Protein AF-A0A9E1INY2-F1 (afdb_monomer_lite)

Sequence (99 aa):
ITLGTPHNGTYTTNWMPTSLSQQMAPDSPLIRQLNRQQPEGVRCATMSAGADLLVLPPTSAQTQFGQNYHFEDLGHTEMLLSLRVMRAVHQFLQDSEVH

Structure (mmCIF, N/CA/C/O backb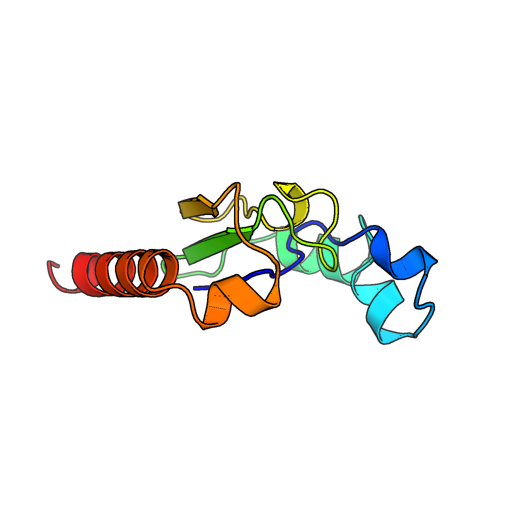one):
data_AF-A0A9E1INY2-F1
#
_entry.id   AF-A0A9E1INY2-F1
#
loop_
_atom_site.group_PDB
_atom_site.id
_atom_site.type_symbol
_atom_site.label_atom_id
_atom_site.label_alt_id
_atom_site.label_comp_id
_atom_site.label_asym_id
_atom_site.label_entity_id
_atom_site.label_seq_id
_atom_site.pdbx_PDB_ins_code
_atom_site.Cartn_x
_atom_site.Cartn_y
_atom_site.Cartn_z
_atom_site.occupancy
_atom_site.B_iso_or_equiv
_atom_site.auth_seq_id
_atom_site.auth_comp_id
_atom_site.auth_asym_id
_atom_site.auth_atom_id
_atom_site.pdbx_PDB_model_num
ATOM 1 N N . ILE A 1 1 ? -4.717 1.321 9.304 1.00 95.44 1 ILE A N 1
ATOM 2 C CA . ILE A 1 1 ? -5.127 0.573 8.089 1.00 95.44 1 ILE A CA 1
ATOM 3 C C . ILE A 1 1 ? -4.378 1.162 6.903 1.00 95.44 1 ILE A C 1
ATOM 5 O O . ILE A 1 1 ? -4.278 2.379 6.835 1.00 95.44 1 ILE A O 1
ATOM 9 N N . THR A 1 2 ? -3.84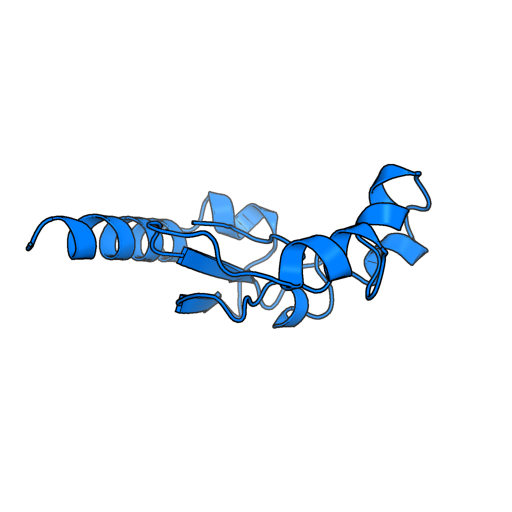3 0.335 6.008 1.00 96.50 2 THR A N 1
ATOM 10 C CA . THR A 1 2 ? -3.161 0.770 4.775 1.00 96.50 2 THR A CA 1
ATOM 11 C C . THR A 1 2 ? -3.735 0.041 3.562 1.00 96.50 2 THR A C 1
ATOM 13 O O . THR A 1 2 ? -4.165 -1.102 3.694 1.00 96.50 2 THR A O 1
ATOM 16 N N . LEU A 1 3 ? -3.772 0.696 2.400 1.00 96.94 3 LEU A N 1
ATOM 17 C CA . LEU A 1 3 ? -4.223 0.120 1.128 1.00 96.94 3 LEU A CA 1
ATOM 18 C C . LEU A 1 3 ? -3.092 0.303 0.112 1.00 96.94 3 LEU A C 1
ATOM 20 O O . LEU A 1 3 ? -2.611 1.424 -0.042 1.00 96.94 3 LEU A O 1
ATOM 24 N N . GLY A 1 4 ? -2.634 -0.778 -0.527 1.00 96.38 4 GLY A N 1
ATOM 25 C CA . GLY A 1 4 ? -1.594 -0.713 -1.564 1.00 96.38 4 GLY A CA 1
ATOM 26 C C . GLY A 1 4 ? -0.290 -0.047 -1.115 1.00 96.38 4 GLY A C 1
ATOM 27 O O . GLY A 1 4 ? 0.399 0.571 -1.916 1.00 96.38 4 GLY A O 1
ATOM 28 N N . THR A 1 5 ? 0.039 -0.089 0.178 1.00 96.31 5 THR A N 1
ATOM 29 C CA . THR A 1 5 ? 1.273 0.520 0.694 1.00 96.31 5 THR A CA 1
ATOM 30 C C . THR A 1 5 ? 2.446 -0.428 0.464 1.00 96.31 5 THR A C 1
ATOM 32 O O . THR A 1 5 ? 2.349 -1.569 0.903 1.00 96.31 5 THR A O 1
ATOM 35 N N . PRO A 1 6 ? 3.557 0.002 -0.161 1.00 96.69 6 PRO A N 1
ATOM 36 C CA . PRO A 1 6 ? 4.716 -0.850 -0.423 1.00 96.69 6 PRO A CA 1
ATOM 37 C C . PRO A 1 6 ? 5.548 -1.067 0.853 1.00 96.69 6 PRO A C 1
ATOM 39 O O . PRO A 1 6 ? 6.656 -0.551 0.978 1.00 96.69 6 PRO A O 1
ATOM 42 N 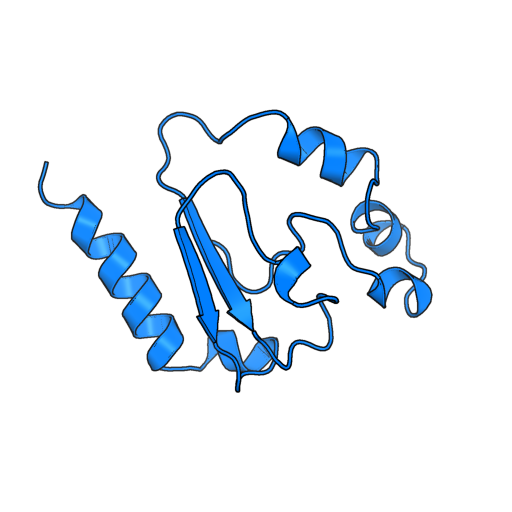N . HIS A 1 7 ? 5.014 -1.821 1.818 1.00 96.81 7 HIS A N 1
ATOM 43 C CA . HIS A 1 7 ? 5.660 -2.113 3.108 1.00 96.81 7 HIS A CA 1
ATOM 44 C C . HIS A 1 7 ? 7.049 -2.739 2.951 1.00 96.81 7 HIS A C 1
ATOM 46 O O . HIS A 1 7 ? 7.935 -2.453 3.748 1.00 96.81 7 HIS A O 1
ATOM 52 N N . ASN A 1 8 ? 7.273 -3.534 1.902 1.00 96.88 8 ASN A N 1
ATOM 53 C CA . ASN A 1 8 ? 8.584 -4.117 1.580 1.00 96.88 8 ASN A CA 1
ATOM 54 C C . ASN A 1 8 ? 9.254 -3.452 0.363 1.00 96.88 8 ASN A C 1
ATOM 56 O O . ASN A 1 8 ? 10.149 -4.022 -0.258 1.00 96.88 8 ASN A O 1
ATOM 60 N N . GLY A 1 9 ? 8.824 -2.236 0.020 1.00 97.00 9 GLY A N 1
ATOM 61 C CA . GLY A 1 9 ? 9.224 -1.537 -1.197 1.00 97.00 9 GLY A CA 1
ATOM 62 C C . GLY A 1 9 ? 8.561 -2.101 -2.457 1.00 97.00 9 GLY A C 1
ATOM 63 O O . GLY A 1 9 ? 7.762 -3.027 -2.397 1.00 97.00 9 GLY A O 1
ATOM 64 N N . THR A 1 10 ? 8.853 -1.531 -3.621 1.00 96.94 10 THR A N 1
ATOM 65 C CA . THR A 1 10 ? 8.268 -1.963 -4.900 1.00 96.94 10 THR A CA 1
ATOM 66 C C . THR A 1 10 ? 9.290 -1.898 -6.024 1.00 96.94 10 THR A C 1
ATOM 68 O O . THR A 1 10 ? 10.060 -0.948 -6.112 1.00 96.94 10 THR A O 1
ATOM 71 N N . TYR A 1 11 ? 9.297 -2.885 -6.918 1.00 95.56 11 TYR A N 1
ATOM 72 C CA . TYR A 1 11 ? 10.210 -2.890 -8.069 1.00 95.56 11 TYR A CA 1
ATOM 73 C C . TYR A 1 11 ? 9.786 -1.942 -9.198 1.00 95.56 11 TYR A C 1
ATOM 75 O O . TYR A 1 11 ? 10.557 -1.714 -10.134 1.00 95.56 11 TYR A O 1
ATOM 83 N N . THR A 1 12 ? 8.598 -1.336 -9.112 1.00 93.12 12 THR A N 1
ATOM 84 C CA . THR A 1 12 ? 8.125 -0.346 -10.097 1.00 93.12 12 THR A CA 1
ATOM 85 C C . THR A 1 12 ? 8.980 0.922 -10.125 1.00 93.12 12 THR A C 1
ATOM 87 O O . THR A 1 12 ? 8.953 1.670 -11.103 1.00 93.12 12 THR A O 1
ATOM 90 N N . THR A 1 13 ? 9.821 1.130 -9.108 1.00 92.25 13 THR A N 1
ATOM 91 C CA . THR A 1 13 ? 10.805 2.218 -9.034 1.00 92.25 13 THR A CA 1
ATOM 92 C C . THR A 1 13 ? 11.776 2.219 -10.211 1.00 92.25 13 THR A C 1
ATOM 94 O O . THR A 1 13 ? 12.249 3.279 -10.611 1.00 92.25 13 THR A O 1
ATOM 97 N N . ASN A 1 14 ? 12.033 1.053 -10.814 1.00 88.50 14 ASN A N 1
ATOM 98 C CA . ASN A 1 14 ? 12.885 0.921 -11.997 1.00 88.50 14 ASN A CA 1
ATOM 99 C C . ASN A 1 14 ? 12.314 1.646 -13.228 1.00 88.50 14 ASN A C 1
ATOM 101 O O . ASN A 1 14 ? 13.072 2.038 -14.112 1.00 88.50 14 ASN A O 1
ATOM 105 N N . TRP A 1 15 ? 10.994 1.843 -13.285 1.00 89.44 15 TRP A N 1
ATOM 106 C CA . TRP A 1 15 ? 10.312 2.526 -14.389 1.00 89.44 15 TRP A CA 1
ATOM 107 C C . TRP A 1 15 ? 10.011 3.998 -14.102 1.00 89.44 15 TRP A C 1
ATOM 109 O O . TRP A 1 15 ? 9.631 4.733 -15.010 1.00 89.44 15 TRP A O 1
ATOM 119 N N . MET A 1 16 ? 10.194 4.451 -12.859 1.00 86.19 16 MET A N 1
ATOM 120 C CA . MET A 1 16 ? 9.895 5.823 -12.450 1.00 86.19 16 MET A CA 1
ATOM 121 C C . MET A 1 16 ? 10.983 6.367 -11.518 1.00 86.19 16 MET A C 1
ATOM 123 O O . MET A 1 16 ? 10.710 6.536 -10.336 1.00 86.19 16 MET A O 1
ATOM 127 N N . PRO A 1 17 ? 12.199 6.672 -12.013 1.00 85.75 17 PRO A N 1
ATOM 128 C CA . PRO A 1 17 ? 13.385 6.936 -11.192 1.00 85.75 17 PRO A CA 1
ATOM 129 C C . PRO A 1 17 ? 13.399 8.350 -10.582 1.00 85.75 17 PRO A C 1
ATOM 131 O O . PRO A 1 17 ? 14.264 9.176 -10.866 1.00 85.75 17 PRO A O 1
ATOM 134 N N . THR A 1 18 ? 12.426 8.647 -9.727 1.00 92.62 18 THR A N 1
ATOM 135 C CA . THR A 1 18 ? 12.377 9.872 -8.917 1.00 92.62 18 THR A CA 1
ATOM 136 C C . THR A 1 18 ? 13.037 9.648 -7.556 1.00 92.62 18 THR A C 1
ATOM 138 O O . THR A 1 18 ? 13.126 8.512 -7.084 1.00 92.62 18 THR A O 1
ATOM 141 N N . SER A 1 19 ? 13.452 10.716 -6.869 1.00 91.31 19 SER A N 1
ATOM 142 C CA . SER A 1 19 ? 13.983 10.615 -5.497 1.00 91.31 19 SER A CA 1
ATOM 143 C C . SER A 1 19 ? 12.997 9.942 -4.535 1.00 91.31 19 SER A C 1
ATOM 145 O O . SER A 1 19 ? 13.405 9.160 -3.680 1.00 91.31 19 SER A O 1
ATOM 147 N N . LEU A 1 20 ? 11.696 10.189 -4.714 1.00 91.19 20 LEU A N 1
ATOM 148 C CA . 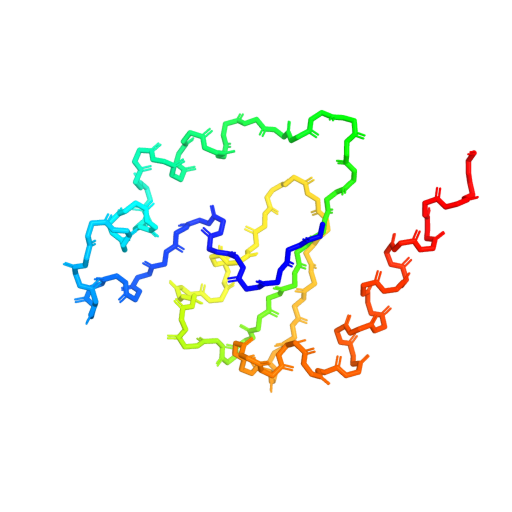LEU A 1 20 ? 10.633 9.533 -3.957 1.00 91.19 20 LEU A CA 1
ATOM 149 C C . LEU A 1 20 ? 10.573 8.030 -4.251 1.00 91.19 20 LEU A C 1
ATOM 151 O O . LEU A 1 20 ? 10.538 7.226 -3.325 1.00 91.19 20 LEU A O 1
ATOM 155 N N . SER A 1 21 ? 10.610 7.635 -5.526 1.00 92.44 21 SER A N 1
ATOM 156 C CA . SER A 1 21 ? 10.607 6.216 -5.902 1.00 92.44 21 SER A CA 1
ATOM 157 C C . SER A 1 21 ? 11.787 5.458 -5.289 1.00 92.44 21 SER A C 1
ATOM 159 O O . SER A 1 21 ? 11.607 4.365 -4.775 1.00 92.44 21 SER A O 1
ATOM 161 N N . GLN A 1 22 ? 12.978 6.060 -5.234 1.00 94.06 22 GLN A N 1
ATOM 162 C CA . GLN A 1 22 ? 14.163 5.412 -4.673 1.00 94.06 22 GLN A CA 1
ATOM 163 C C . GLN A 1 22 ? 14.012 5.134 -3.174 1.00 94.06 22 GLN A C 1
ATOM 165 O O . GLN A 1 22 ? 14.518 4.130 -2.676 1.00 94.06 22 GLN A O 1
ATOM 170 N N . GLN A 1 23 ? 13.271 5.978 -2.449 1.00 96.06 23 GLN A N 1
ATOM 171 C CA . GLN A 1 23 ? 12.928 5.709 -1.052 1.00 96.06 23 GLN A CA 1
ATOM 172 C C . GLN A 1 23 ? 11.953 4.535 -0.909 1.00 96.06 23 GLN A C 1
ATOM 174 O O . GLN A 1 23 ? 11.970 3.859 0.115 1.00 96.06 23 GLN A O 1
ATOM 179 N N . MET A 1 24 ? 11.144 4.258 -1.931 1.00 96.19 24 MET A N 1
ATOM 180 C CA . MET A 1 24 ? 10.225 3.118 -1.983 1.00 96.19 24 MET A CA 1
ATOM 181 C C . MET A 1 24 ? 10.847 1.867 -2.621 1.00 96.19 24 MET A C 1
ATOM 183 O O . MET A 1 24 ? 10.157 0.860 -2.759 1.00 96.19 24 MET A O 1
ATOM 187 N N . ALA A 1 25 ? 12.121 1.900 -3.022 1.00 96.56 25 ALA A N 1
ATOM 188 C CA . ALA A 1 25 ? 12.789 0.721 -3.561 1.00 96.56 25 ALA A CA 1
ATOM 189 C C . ALA A 1 25 ? 12.894 -0.382 -2.488 1.00 96.56 25 ALA A C 1
ATOM 191 O O . ALA A 1 25 ? 13.024 -0.066 -1.298 1.00 96.56 25 ALA A O 1
ATOM 192 N N . PRO A 1 26 ? 12.871 -1.670 -2.877 1.00 96.62 26 PRO A N 1
ATOM 193 C CA . PRO A 1 26 ? 13.135 -2.765 -1.953 1.00 96.62 26 PRO A CA 1
ATOM 194 C C . PRO A 1 26 ? 14.472 -2.554 -1.236 1.00 96.62 26 PRO A C 1
ATOM 196 O O . PRO A 1 26 ? 15.438 -2.072 -1.830 1.00 96.62 26 PRO A O 1
ATOM 199 N N . ASP A 1 27 ? 14.505 -2.857 0.062 1.00 95.38 27 ASP A N 1
ATOM 200 C CA . ASP A 1 27 ? 15.672 -2.683 0.938 1.00 95.38 27 ASP A CA 1
ATOM 201 C C . ASP A 1 27 ? 16.254 -1.258 1.024 1.00 95.38 27 ASP A C 1
ATOM 203 O O . ASP A 1 27 ? 17.371 -1.067 1.530 1.00 95.38 27 ASP A O 1
ATOM 207 N N . SER A 1 28 ? 15.509 -0.228 0.602 1.00 96.62 28 SER A N 1
ATOM 208 C CA . SER A 1 28 ? 15.937 1.160 0.789 1.00 96.62 28 SER A CA 1
ATOM 209 C C . SER A 1 28 ? 16.184 1.466 2.281 1.00 96.62 28 SER A C 1
ATOM 211 O O . SER A 1 28 ? 15.614 0.817 3.170 1.00 96.62 28 SER A O 1
ATOM 213 N N . PRO A 1 29 ? 17.022 2.470 2.615 1.00 97.19 29 PRO A N 1
ATOM 214 C CA . PRO A 1 29 ? 17.212 2.890 4.003 1.00 97.19 29 PRO A CA 1
ATOM 215 C C . PRO A 1 29 ? 15.894 3.204 4.724 1.00 97.19 29 PRO A C 1
ATOM 217 O O . PRO A 1 29 ? 15.743 2.823 5.883 1.00 97.19 29 PRO A O 1
ATOM 220 N N . LEU A 1 30 ? 14.935 3.825 4.024 1.00 95.94 30 LEU A N 1
ATOM 221 C CA . LEU A 1 30 ? 13.626 4.166 4.576 1.00 95.94 30 LEU A CA 1
ATOM 222 C C . LEU A 1 30 ? 12.787 2.914 4.864 1.00 95.94 30 LEU A C 1
ATOM 224 O O . LEU A 1 30 ? 12.303 2.764 5.982 1.00 95.94 30 LEU A O 1
ATOM 228 N N . ILE A 1 31 ? 12.655 1.995 3.900 1.00 96.56 31 ILE A N 1
ATOM 229 C CA . ILE A 1 31 ? 11.878 0.756 4.077 1.00 96.56 31 ILE A CA 1
ATOM 230 C C . ILE A 1 31 ? 12.448 -0.078 5.227 1.00 96.56 31 ILE A C 1
ATOM 232 O O . ILE A 1 31 ? 11.716 -0.495 6.124 1.00 96.56 31 ILE A O 1
ATOM 236 N N . ARG A 1 32 ? 13.777 -0.247 5.275 1.00 95.88 32 ARG A N 1
ATOM 237 C CA . ARG A 1 32 ? 14.432 -0.958 6.383 1.00 95.88 32 ARG A CA 1
ATOM 238 C C . ARG A 1 32 ? 14.218 -0.271 7.723 1.00 95.88 32 ARG A C 1
ATOM 240 O O . ARG A 1 32 ? 14.102 -0.964 8.723 1.00 95.88 32 ARG A O 1
ATOM 247 N N . GLN A 1 33 ? 14.198 1.060 7.770 1.00 95.62 33 GLN A N 1
ATOM 248 C CA . GLN A 1 33 ? 13.932 1.793 9.004 1.00 95.62 33 GLN A CA 1
ATOM 249 C C . GLN A 1 33 ? 12.491 1.583 9.482 1.00 95.62 33 GLN A C 1
ATOM 251 O O . GLN A 1 33 ? 12.296 1.278 10.655 1.00 95.62 33 GLN A O 1
ATOM 256 N N . LEU A 1 34 ? 11.508 1.712 8.587 1.00 93.19 34 LEU A N 1
ATOM 257 C CA . LEU A 1 34 ? 10.087 1.545 8.909 1.00 93.19 34 LEU A CA 1
ATOM 258 C C . LEU A 1 34 ? 9.762 0.120 9.381 1.00 93.19 34 LEU A C 1
ATOM 260 O O . LEU A 1 34 ? 8.963 -0.056 10.293 1.00 93.19 34 LEU A O 1
ATOM 264 N N . ASN A 1 35 ? 10.441 -0.892 8.835 1.00 93.62 35 ASN A N 1
ATOM 265 C CA . ASN A 1 35 ? 10.231 -2.295 9.200 1.00 93.62 35 ASN A CA 1
ATOM 266 C C . ASN A 1 35 ? 10.983 -2.760 10.458 1.00 93.62 35 ASN A C 1
ATOM 268 O O . ASN A 1 35 ? 10.924 -3.943 10.789 1.00 93.62 35 ASN A O 1
ATOM 272 N N . ARG A 1 36 ? 11.690 -1.879 11.180 1.00 94.00 36 ARG A N 1
ATOM 273 C CA . ARG A 1 36 ? 12.407 -2.272 12.410 1.00 94.00 36 ARG A CA 1
ATOM 274 C C . ARG A 1 36 ? 11.492 -2.502 13.601 1.00 94.00 36 ARG A C 1
ATOM 276 O O . ARG A 1 36 ? 11.841 -3.300 14.465 1.00 94.00 36 ARG A O 1
ATOM 283 N N . GLN A 1 37 ? 10.390 -1.767 13.694 1.00 89.38 37 GLN A N 1
ATOM 284 C CA . GLN A 1 37 ? 9.540 -1.775 14.879 1.00 89.38 37 GLN A CA 1
ATOM 285 C C . GLN A 1 37 ? 8.073 -1.638 14.496 1.00 89.38 37 GLN A C 1
ATOM 287 O O . GLN A 1 37 ? 7.706 -0.836 13.639 1.00 89.38 37 GLN A O 1
ATOM 292 N N . GLN A 1 38 ? 7.245 -2.425 15.175 1.00 87.75 38 GLN A N 1
ATOM 293 C CA . GLN A 1 38 ? 5.800 -2.314 15.097 1.00 87.75 38 GLN A CA 1
ATOM 294 C C . GLN A 1 38 ? 5.341 -0.966 15.675 1.00 87.75 38 GLN A C 1
ATOM 296 O O . GLN A 1 38 ? 5.873 -0.547 16.704 1.00 87.75 38 GLN A O 1
ATOM 301 N N . PRO A 1 39 ? 4.317 -0.317 15.091 1.00 88.00 39 PRO A N 1
ATOM 302 C CA . PRO A 1 39 ? 3.644 0.804 15.739 1.00 88.00 39 PRO A CA 1
ATOM 303 C C . PRO A 1 39 ? 3.079 0.409 17.114 1.00 88.00 39 PRO A C 1
ATOM 305 O O . PRO A 1 39 ? 2.239 -0.487 17.216 1.00 88.00 39 PRO A O 1
ATOM 308 N N . GLU A 1 40 ? 3.527 1.077 18.177 1.00 91.50 40 GLU A N 1
ATOM 309 C CA . GLU A 1 40 ? 3.066 0.812 19.544 1.00 91.50 40 GLU A CA 1
ATOM 310 C C . GLU A 1 40 ? 1.634 1.317 19.765 1.00 91.50 40 GLU A C 1
ATOM 312 O O . GLU A 1 40 ? 1.264 2.402 19.320 1.00 91.50 40 GLU A O 1
ATOM 317 N N . GLY A 1 41 ? 0.813 0.525 20.464 1.00 90.81 41 GLY A N 1
ATOM 318 C CA . GLY A 1 41 ? -0.549 0.915 20.848 1.00 90.81 41 GLY A CA 1
ATOM 319 C C . GLY A 1 41 ? -1.559 1.015 19.698 1.00 90.81 41 GLY A C 1
ATOM 320 O O . GLY A 1 41 ? -2.675 1.479 19.919 1.00 90.81 41 GLY A O 1
ATOM 321 N N . VAL A 1 42 ? -1.209 0.582 18.479 1.00 91.31 42 VAL A N 1
ATOM 322 C CA . VAL A 1 42 ? -2.080 0.695 17.298 1.00 91.31 42 VAL A CA 1
ATOM 323 C C . VAL A 1 42 ? -2.267 -0.660 16.619 1.00 91.31 42 VAL A C 1
ATOM 325 O O . VAL A 1 42 ? -1.310 -1.309 16.194 1.00 91.31 42 VAL A O 1
ATOM 328 N N . ARG A 1 43 ? -3.528 -1.076 16.443 1.00 92.44 43 ARG A N 1
ATOM 329 C CA . ARG A 1 43 ? -3.864 -2.248 15.622 1.00 92.44 43 ARG A CA 1
ATOM 330 C C . ARG A 1 43 ? -3.638 -1.929 14.144 1.00 92.44 43 ARG A C 1
ATOM 332 O O . ARG A 1 43 ? -4.120 -0.919 13.625 1.00 92.44 43 ARG A O 1
ATOM 339 N N . CYS A 1 44 ? -2.949 -2.826 13.449 1.00 94.69 44 CYS A N 1
ATOM 340 C CA . CYS A 1 44 ? -2.574 -2.641 12.053 1.00 94.69 44 CYS A CA 1
ATOM 341 C C . CYS A 1 44 ? -3.288 -3.648 11.141 1.00 94.69 44 CYS A C 1
ATOM 343 O O . CYS A 1 44 ? -3.413 -4.827 11.470 1.00 94.69 44 CYS A O 1
ATOM 345 N N . ALA A 1 45 ? -3.716 -3.170 9.973 1.00 96.25 45 ALA A N 1
ATOM 346 C CA . ALA A 1 45 ? -4.196 -3.995 8.871 1.00 96.25 45 ALA A CA 1
ATOM 347 C C . ALA A 1 45 ? -3.742 -3.413 7.531 1.00 96.25 45 ALA A C 1
ATOM 349 O O . ALA A 1 45 ? -3.643 -2.185 7.382 1.00 96.25 45 ALA A O 1
ATOM 350 N N . THR A 1 46 ? -3.500 -4.290 6.564 1.00 97.25 46 THR A N 1
ATOM 351 C CA . THR A 1 46 ? -3.111 -3.952 5.193 1.00 97.25 46 THR A CA 1
ATOM 352 C C . THR A 1 46 ? -4.084 -4.587 4.211 1.00 97.25 46 THR A C 1
ATOM 354 O O . THR A 1 46 ? -4.590 -5.686 4.437 1.00 97.25 46 THR A O 1
ATOM 357 N N . MET A 1 47 ? -4.350 -3.880 3.122 1.00 97.56 47 MET A N 1
ATOM 358 C CA . MET A 1 47 ? -5.129 -4.368 1.993 1.00 97.56 47 MET A CA 1
ATOM 359 C C . MET A 1 47 ? -4.197 -4.389 0.782 1.00 97.56 47 MET A C 1
ATOM 361 O O . MET A 1 47 ? -3.605 -3.362 0.437 1.00 97.56 47 MET A O 1
ATOM 365 N N . SER A 1 48 ? -4.055 -5.559 0.167 1.00 97.75 48 SER A N 1
ATOM 366 C CA . SER A 1 48 ? -3.207 -5.790 -1.003 1.00 97.75 48 SER A CA 1
ATOM 367 C C . SER A 1 48 ? -4.042 -6.272 -2.187 1.00 97.75 48 SER A C 1
ATOM 369 O O . SER A 1 48 ? -5.001 -7.027 -2.009 1.00 97.75 48 SER A O 1
ATOM 371 N N . ALA A 1 49 ? -3.663 -5.833 -3.383 1.00 97.50 49 ALA A N 1
ATOM 372 C CA . ALA A 1 49 ? -4.308 -6.168 -4.646 1.00 97.50 49 ALA A CA 1
ATOM 373 C C . ALA A 1 49 ? -3.431 -7.158 -5.426 1.00 97.50 49 ALA A C 1
ATOM 375 O O . ALA A 1 49 ? -2.232 -6.926 -5.573 1.00 97.50 49 ALA A O 1
ATOM 376 N N . GLY A 1 50 ? -4.005 -8.257 -5.917 1.00 97.12 50 GLY A N 1
ATOM 377 C CA . GLY A 1 50 ? -3.278 -9.249 -6.718 1.00 97.12 50 GLY A CA 1
ATOM 378 C C . GLY A 1 50 ? -2.911 -8.741 -8.113 1.00 97.12 50 GLY A C 1
ATOM 379 O O . GLY A 1 50 ? -1.827 -9.045 -8.606 1.00 97.12 50 GLY A O 1
ATOM 380 N N . ALA A 1 51 ? -3.743 -7.876 -8.703 1.00 96.81 51 ALA A N 1
ATOM 381 C CA . ALA A 1 51 ? -3.489 -7.218 -9.986 1.00 96.81 51 ALA A CA 1
ATOM 382 C C . ALA A 1 51 ? -2.927 -5.786 -9.829 1.00 96.81 51 ALA A C 1
ATOM 384 O O . ALA A 1 51 ? -3.116 -4.929 -10.696 1.00 96.81 51 ALA A O 1
ATOM 385 N N . ASP A 1 52 ? -2.247 -5.494 -8.714 1.00 96.69 52 ASP A N 1
ATOM 386 C CA . ASP A 1 52 ? -1.578 -4.209 -8.489 1.00 96.69 52 ASP A CA 1
ATOM 387 C C . ASP A 1 52 ? -0.406 -4.020 -9.470 1.00 96.69 52 ASP A C 1
ATOM 389 O O . ASP A 1 52 ? 0.483 -4.861 -9.565 1.00 96.69 52 ASP A O 1
ATOM 393 N N . LEU A 1 53 ? -0.392 -2.901 -10.200 1.00 95.12 53 LEU A N 1
ATOM 394 C CA . LEU A 1 53 ? 0.675 -2.554 -11.149 1.00 95.12 53 LEU A CA 1
ATOM 395 C C . LEU A 1 53 ? 1.654 -1.498 -10.606 1.00 95.12 53 LEU A C 1
ATOM 397 O O . LEU A 1 53 ? 2.611 -1.143 -11.291 1.00 95.12 53 LEU A O 1
ATOM 401 N N . LEU A 1 54 ? 1.421 -0.979 -9.396 1.00 95.44 54 LEU A N 1
ATOM 402 C CA . LEU A 1 54 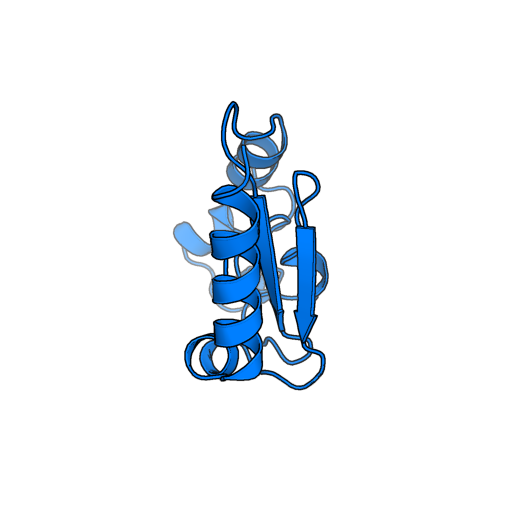? 2.248 0.030 -8.727 1.00 95.44 54 LEU A CA 1
ATOM 403 C C . LEU A 1 54 ? 3.079 -0.567 -7.585 1.00 95.44 54 LEU A C 1
ATOM 405 O O . LEU A 1 54 ? 4.214 -0.133 -7.365 1.00 95.44 54 LEU A O 1
ATOM 409 N N . VAL A 1 55 ? 2.557 -1.575 -6.887 1.00 96.81 55 VAL A N 1
ATOM 410 C CA . VAL A 1 55 ? 3.259 -2.295 -5.818 1.00 96.81 55 VAL A CA 1
ATOM 411 C C . VAL A 1 55 ? 3.507 -3.736 -6.238 1.00 96.81 55 VAL A C 1
ATOM 413 O O . VAL A 1 55 ? 2.636 -4.592 -6.126 1.00 96.81 55 VAL A O 1
ATOM 416 N N . LEU A 1 56 ? 4.721 -3.991 -6.733 1.00 95.81 56 LEU A N 1
ATOM 417 C CA . LEU A 1 56 ? 5.133 -5.291 -7.255 1.00 95.81 56 LEU A CA 1
ATOM 418 C C . LEU A 1 56 ? 6.361 -5.833 -6.506 1.00 95.81 56 LEU A C 1
ATOM 420 O O . LEU A 1 56 ? 7.323 -5.077 -6.319 1.00 95.81 56 LEU A O 1
ATOM 424 N N . PRO A 1 57 ? 6.380 -7.139 -6.164 1.00 95.75 57 PRO A N 1
ATOM 425 C CA . PRO A 1 57 ? 5.255 -8.090 -6.257 1.00 95.75 57 PRO A CA 1
ATOM 426 C C . PRO A 1 57 ? 4.101 -7.732 -5.292 1.00 95.75 57 PRO A C 1
ATOM 428 O O . PRO A 1 57 ? 4.341 -7.001 -4.337 1.00 95.75 57 PRO A O 1
ATOM 431 N N . PRO A 1 58 ? 2.872 -8.265 -5.453 1.00 93.31 58 PRO A N 1
ATOM 432 C CA . PRO A 1 58 ? 1.760 -7.994 -4.527 1.00 93.31 58 PRO A CA 1
ATOM 433 C C . PRO A 1 58 ? 2.074 -8.276 -3.047 1.00 93.31 58 PRO A C 1
ATOM 435 O O . PRO A 1 58 ? 1.565 -7.603 -2.150 1.00 93.31 58 PRO A O 1
ATOM 438 N N . THR A 1 59 ? 2.969 -9.233 -2.773 1.00 94.88 59 THR A N 1
ATOM 439 C CA . THR A 1 59 ? 3.473 -9.529 -1.421 1.00 94.88 59 THR A CA 1
ATOM 440 C C . THR A 1 59 ? 4.220 -8.354 -0.789 1.00 94.88 59 THR A C 1
ATOM 442 O O . THR A 1 59 ? 4.262 -8.243 0.434 1.00 94.88 59 THR A O 1
ATOM 445 N N . SER A 1 60 ? 4.737 -7.415 -1.583 1.00 97.12 60 SER A N 1
ATOM 446 C CA . SER A 1 60 ? 5.332 -6.181 -1.076 1.00 97.12 60 SER A CA 1
ATOM 447 C C . SER A 1 60 ? 4.361 -5.311 -0.288 1.00 97.12 60 SER A C 1
ATOM 449 O O . SER A 1 60 ? 4.805 -4.530 0.554 1.00 97.12 60 SER A O 1
ATOM 451 N N . ALA A 1 61 ? 3.054 -5.446 -0.532 1.00 96.94 61 ALA A N 1
ATOM 452 C CA . ALA A 1 61 ? 2.026 -4.728 0.207 1.00 96.94 61 ALA A CA 1
ATOM 453 C C . ALA A 1 61 ? 1.660 -5.374 1.557 1.00 96.94 61 ALA A C 1
ATOM 455 O O . ALA A 1 61 ? 0.828 -4.838 2.291 1.00 96.94 61 ALA A O 1
ATOM 456 N N . GLN A 1 62 ? 2.263 -6.513 1.905 1.00 95.06 62 GLN A N 1
ATOM 457 C CA . GLN A 1 62 ? 2.033 -7.187 3.180 1.00 95.06 62 GLN A CA 1
ATOM 458 C C . GLN A 1 62 ? 2.930 -6.615 4.284 1.00 95.06 62 GLN A C 1
ATOM 460 O O . GLN A 1 62 ? 4.081 -6.255 4.049 1.00 95.06 62 GLN A O 1
ATOM 465 N N . THR A 1 63 ? 2.419 -6.566 5.513 1.00 93.62 63 THR A N 1
ATOM 466 C CA . THR A 1 63 ? 3.166 -6.156 6.708 1.00 93.62 63 THR A CA 1
ATOM 467 C C . THR A 1 63 ? 3.360 -7.329 7.664 1.00 93.62 63 THR A C 1
ATOM 469 O O . THR A 1 63 ? 2.521 -8.225 7.748 1.00 93.62 63 THR A O 1
ATOM 472 N N . GLN A 1 64 ? 4.432 -7.285 8.450 1.00 92.88 64 GLN A N 1
ATOM 473 C CA . GLN A 1 64 ? 4.669 -8.219 9.557 1.00 92.88 64 GLN A CA 1
ATOM 474 C C . GLN A 1 64 ? 3.948 -7.810 10.861 1.00 92.88 64 GLN A C 1
ATOM 476 O O . GLN A 1 64 ? 3.900 -8.586 11.808 1.00 92.88 64 GLN A O 1
ATOM 481 N N . PHE A 1 65 ? 3.391 -6.595 10.927 1.00 90.94 65 PHE A N 1
ATOM 482 C CA . PHE A 1 65 ? 2.903 -5.973 12.167 1.00 90.94 65 PHE A CA 1
ATOM 483 C C . PHE A 1 65 ? 1.383 -6.057 12.390 1.00 90.94 65 PHE A C 1
ATOM 485 O O . PHE A 1 65 ? 0.845 -5.373 13.260 1.00 90.94 65 PHE A O 1
ATOM 492 N N . GLY A 1 66 ? 0.654 -6.841 11.594 1.00 92.12 66 GLY A N 1
ATOM 493 C CA . GLY A 1 66 ? -0.804 -6.876 11.678 1.00 92.12 66 GLY A CA 1
ATOM 494 C C . GLY A 1 66 ? -1.475 -7.815 10.685 1.00 92.12 66 GLY A C 1
ATOM 495 O O . GLY A 1 66 ? -0.838 -8.680 10.088 1.00 92.12 66 GLY A O 1
ATOM 496 N N . GLN A 1 67 ? -2.785 -7.639 10.519 1.00 95.81 67 GLN A N 1
ATOM 497 C CA . GLN A 1 67 ? -3.584 -8.451 9.603 1.00 95.81 67 GLN A CA 1
ATOM 498 C C . GLN A 1 67 ? -3.315 -8.073 8.144 1.00 95.81 67 GLN A C 1
ATOM 500 O O . GLN A 1 67 ? -3.336 -6.896 7.784 1.00 95.81 67 GLN A O 1
ATOM 505 N N . ASN A 1 68 ? -3.135 -9.079 7.292 1.00 97.38 68 ASN A N 1
ATOM 506 C CA . ASN A 1 68 ? -2.992 -8.893 5.853 1.00 97.38 68 ASN A CA 1
ATOM 507 C C . ASN A 1 68 ? -4.240 -9.413 5.143 1.00 97.38 68 ASN A C 1
ATOM 509 O O . ASN A 1 68 ? -4.567 -10.594 5.247 1.00 97.38 68 ASN A O 1
ATOM 513 N N . TYR A 1 69 ? -4.910 -8.534 4.406 1.00 97.50 69 TYR A N 1
ATOM 514 C CA . TYR A 1 69 ? -6.022 -8.877 3.532 1.00 97.50 69 TYR A CA 1
ATOM 515 C C . TYR A 1 69 ? -5.539 -8.840 2.084 1.00 97.50 69 TYR A C 1
ATOM 517 O O . TYR A 1 69 ? -4.910 -7.872 1.643 1.00 97.50 69 TYR A O 1
ATOM 525 N N . HIS A 1 70 ? -5.831 -9.903 1.342 1.00 97.56 70 HIS A N 1
ATOM 526 C CA . HIS A 1 70 ? -5.449 -10.030 -0.055 1.00 97.56 70 HIS A CA 1
ATOM 527 C C . HIS A 1 70 ? -6.682 -10.159 -0.943 1.00 97.56 70 HIS A C 1
ATOM 529 O O . HIS A 1 70 ? -7.564 -10.975 -0.673 1.00 97.56 70 HIS A O 1
ATOM 535 N N . PHE A 1 71 ? -6.731 -9.348 -1.996 1.00 97.50 71 PHE A N 1
ATOM 536 C CA . PHE A 1 71 ? -7.796 -9.336 -2.991 1.00 97.50 71 PHE A CA 1
ATOM 537 C C . PHE A 1 71 ? -7.183 -9.607 -4.364 1.00 97.50 71 PHE A C 1
ATOM 539 O O . PHE A 1 71 ? -6.670 -8.695 -5.009 1.00 97.50 71 PHE A O 1
ATOM 546 N N . GLU A 1 72 ? -7.227 -10.871 -4.781 1.00 96.56 72 GLU A N 1
ATOM 547 C CA . GLU A 1 72 ? -6.549 -11.384 -5.981 1.00 96.56 72 GLU A CA 1
ATOM 548 C C . GLU A 1 72 ? -6.893 -10.592 -7.255 1.00 96.56 72 GLU A C 1
ATOM 550 O O . GLU A 1 72 ? -6.032 -10.266 -8.062 1.00 96.56 72 GLU A O 1
ATOM 555 N N . ASP A 1 73 ? -8.166 -10.244 -7.418 1.00 96.19 73 ASP A N 1
ATOM 556 C CA . ASP A 1 73 ? -8.754 -9.750 -8.662 1.00 96.19 73 ASP A CA 1
ATOM 557 C C . ASP A 1 73 ? -8.879 -8.221 -8.738 1.00 96.19 73 ASP A C 1
ATOM 559 O O . ASP A 1 73 ? -9.586 -7.715 -9.605 1.00 96.19 73 ASP A O 1
ATOM 563 N N . LEU A 1 74 ? -8.239 -7.479 -7.829 1.00 97.31 74 LEU A N 1
ATOM 564 C CA . LEU A 1 74 ? -8.292 -6.014 -7.810 1.00 97.31 74 LEU A CA 1
ATOM 565 C C . LEU A 1 74 ? -7.002 -5.387 -8.328 1.00 97.31 74 LEU A C 1
ATOM 567 O O . LEU A 1 74 ? -5.907 -5.836 -7.989 1.00 97.31 74 LEU A O 1
ATOM 571 N N . GLY A 1 75 ? -7.145 -4.292 -9.074 1.00 96.75 75 GLY A N 1
ATOM 572 C CA . GLY A 1 75 ? -6.068 -3.343 -9.343 1.00 96.75 75 GLY A CA 1
ATOM 573 C C . GLY A 1 75 ? -5.821 -2.364 -8.186 1.00 96.75 75 GLY A C 1
ATOM 574 O O . GLY A 1 75 ? -6.621 -2.241 -7.254 1.00 96.75 75 GLY A O 1
ATOM 575 N N . HIS A 1 76 ? -4.722 -1.604 -8.271 1.00 96.69 76 HIS A N 1
ATOM 576 C CA . HIS A 1 76 ? -4.296 -0.680 -7.209 1.00 96.69 76 HIS A CA 1
ATOM 577 C C . HIS A 1 76 ? -5.386 0.329 -6.809 1.00 96.69 76 HIS A C 1
ATOM 579 O O . HIS A 1 76 ? -5.741 0.462 -5.639 1.00 96.69 76 HIS A O 1
ATOM 585 N N . THR A 1 77 ? -5.939 1.044 -7.793 1.00 96.31 77 THR A N 1
ATOM 586 C CA . THR A 1 77 ? -6.970 2.069 -7.572 1.00 96.31 77 THR A CA 1
ATOM 587 C C . THR A 1 77 ? -8.346 1.462 -7.317 1.00 96.31 77 THR A C 1
ATOM 589 O O . THR A 1 77 ? -9.144 2.048 -6.588 1.00 96.31 77 THR A O 1
ATOM 592 N N . GLU A 1 78 ? -8.621 0.271 -7.851 1.00 96.81 78 GLU A N 1
ATOM 593 C CA . GLU A 1 78 ? -9.881 -0.442 -7.622 1.00 96.81 78 GLU A CA 1
ATOM 594 C C . GLU A 1 78 ? -10.067 -0.824 -6.151 1.00 96.81 78 GLU A C 1
ATOM 596 O O . GLU A 1 78 ? -11.201 -0.858 -5.671 1.00 96.81 78 GLU A O 1
ATOM 601 N N . MET A 1 79 ? -8.977 -1.020 -5.394 1.00 95.75 79 MET A N 1
ATOM 602 C CA . MET A 1 79 ? -9.056 -1.217 -3.943 1.00 95.75 79 MET A CA 1
ATOM 603 C C . MET A 1 79 ? -9.796 -0.080 -3.230 1.00 95.75 79 MET A C 1
ATOM 605 O O . MET A 1 79 ? -10.527 -0.346 -2.280 1.00 95.75 79 MET A O 1
ATOM 609 N N . LEU A 1 80 ? -9.647 1.167 -3.691 1.00 94.69 80 LEU A N 1
ATOM 610 C CA . LEU A 1 80 ? -10.291 2.332 -3.073 1.00 94.69 80 LEU A CA 1
ATOM 611 C C . LEU A 1 80 ? -11.811 2.346 -3.279 1.00 94.69 80 LEU A C 1
ATOM 613 O O . LEU A 1 80 ? -12.532 2.912 -2.462 1.00 94.69 80 LEU A O 1
ATOM 617 N N . LEU A 1 81 ? -12.295 1.740 -4.365 1.00 95.31 81 LEU A N 1
ATOM 618 C CA . LEU A 1 81 ? -13.709 1.759 -4.762 1.00 95.31 81 LEU A CA 1
ATOM 619 C C . LEU A 1 81 ? -14.425 0.431 -4.475 1.00 95.31 81 LEU A C 1
ATOM 621 O O . LEU A 1 81 ? -15.651 0.342 -4.543 1.00 95.31 81 LEU A O 1
ATOM 625 N N . SER A 1 82 ? -13.670 -0.618 -4.152 1.00 97.75 82 SER A N 1
ATOM 626 C CA . SER A 1 82 ? -14.197 -1.956 -3.924 1.00 97.75 82 SER A CA 1
ATOM 627 C C . SER A 1 82 ? -15.015 -2.034 -2.636 1.00 97.75 82 SER A C 1
ATOM 629 O O . SER A 1 82 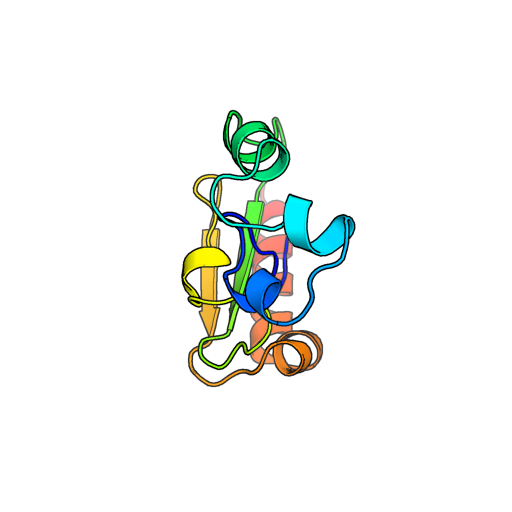? -14.498 -1.885 -1.526 1.00 97.75 82 SER A O 1
ATOM 631 N N . LEU A 1 83 ? -16.293 -2.402 -2.766 1.00 97.62 83 LEU A N 1
ATOM 632 C CA . LEU A 1 83 ? -17.158 -2.717 -1.623 1.00 97.62 83 LEU A CA 1
ATOM 633 C C . LEU A 1 83 ? -16.585 -3.844 -0.750 1.00 97.62 83 LEU A C 1
ATOM 635 O O . LEU A 1 83 ? -16.806 -3.842 0.459 1.00 97.62 83 LEU A O 1
ATOM 639 N N . ARG A 1 84 ? -15.843 -4.800 -1.334 1.00 97.81 84 ARG A N 1
ATOM 640 C CA . ARG A 1 84 ? -15.182 -5.878 -0.574 1.00 97.81 84 ARG A CA 1
ATOM 641 C C . ARG A 1 84 ? -14.095 -5.316 0.343 1.00 97.81 84 ARG A C 1
ATOM 643 O O . ARG A 1 84 ? -14.045 -5.691 1.511 1.00 97.81 84 ARG A O 1
ATOM 650 N N . VAL A 1 85 ? -13.294 -4.373 -0.157 1.00 97.94 85 VAL A N 1
ATOM 651 C CA . VAL A 1 85 ? -12.258 -3.695 0.637 1.00 97.94 85 VAL A CA 1
ATOM 652 C C . VAL A 1 85 ? -12.898 -2.811 1.704 1.00 97.94 85 VAL A C 1
ATOM 654 O O . VAL A 1 85 ? -12.528 -2.912 2.870 1.00 97.94 85 VAL A O 1
ATOM 657 N N . MET A 1 86 ? -13.916 -2.015 1.357 1.00 97.69 86 MET A N 1
ATOM 658 C CA . MET A 1 86 ? -14.617 -1.172 2.336 1.00 97.69 86 MET A CA 1
ATOM 659 C C . MET A 1 86 ? -15.252 -1.987 3.470 1.00 97.69 86 MET A C 1
ATOM 661 O O . MET A 1 86 ? -15.173 -1.583 4.627 1.00 97.69 86 MET A O 1
ATOM 665 N N . ARG A 1 87 ? -15.826 -3.161 3.173 1.00 97.56 87 ARG A N 1
ATOM 666 C CA . ARG A 1 87 ? -16.347 -4.077 4.203 1.00 97.56 87 ARG A CA 1
ATOM 667 C C . ARG A 1 87 ? -15.244 -4.622 5.108 1.00 97.56 87 ARG A C 1
ATOM 669 O O . ARG A 1 87 ? -15.444 -4.655 6.316 1.00 97.56 87 ARG A O 1
ATOM 676 N N . ALA A 1 88 ? -14.091 -5.004 4.556 1.00 97.19 88 ALA A N 1
ATOM 677 C CA . ALA A 1 88 ? -12.953 -5.467 5.354 1.00 97.19 88 ALA A CA 1
ATOM 678 C C . ALA A 1 88 ? -12.409 -4.360 6.274 1.00 97.19 88 ALA A C 1
ATOM 680 O O . ALA A 1 88 ? -12.146 -4.599 7.449 1.00 97.19 88 ALA A O 1
ATOM 681 N N . VAL A 1 89 ? -12.308 -3.130 5.760 1.00 97.00 89 VAL A N 1
ATOM 682 C CA . VAL A 1 89 ? -11.945 -1.941 6.547 1.00 97.00 89 VAL A CA 1
ATOM 683 C C . VAL A 1 89 ? -12.946 -1.706 7.675 1.00 97.00 89 VAL A C 1
ATOM 685 O O . VAL A 1 89 ? -12.542 -1.549 8.824 1.00 97.00 89 VAL A O 1
ATOM 688 N N . HIS A 1 90 ? -14.242 -1.709 7.362 1.00 97.06 90 HIS A N 1
ATOM 689 C CA . HIS A 1 90 ? -15.302 -1.511 8.345 1.00 97.06 90 HIS A CA 1
ATOM 690 C C . HIS A 1 90 ? -15.269 -2.582 9.440 1.00 97.06 90 HIS A C 1
ATOM 692 O O . HIS A 1 90 ? -15.273 -2.238 10.618 1.00 97.06 90 HIS A O 1
ATOM 698 N N . GLN A 1 91 ? -15.158 -3.860 9.067 1.00 96.00 91 GLN A N 1
ATOM 699 C CA . GLN A 1 91 ? -15.059 -4.963 10.025 1.00 96.00 91 GLN A CA 1
ATOM 700 C C . GLN A 1 91 ? -13.857 -4.785 10.956 1.00 96.00 91 GLN A C 1
ATOM 702 O O . GLN A 1 91 ? -14.007 -4.842 12.173 1.00 96.00 91 GLN A O 1
ATOM 707 N N . PHE A 1 92 ? -12.680 -4.480 10.397 1.00 96.00 92 PHE A N 1
ATOM 708 C CA . PHE A 1 92 ? -11.478 -4.268 11.198 1.00 96.00 92 PHE A CA 1
ATOM 709 C C . PHE A 1 92 ? -11.654 -3.138 12.220 1.00 96.00 92 PHE A C 1
ATOM 711 O O . PHE A 1 92 ? -11.142 -3.237 13.336 1.00 96.00 92 PHE A O 1
ATOM 718 N N . LEU A 1 93 ? -12.369 -2.067 11.858 1.00 95.50 93 LEU A N 1
ATOM 719 C CA . LEU A 1 93 ? -12.683 -0.961 12.766 1.00 95.50 93 LEU A CA 1
ATOM 720 C C . LEU A 1 93 ? -13.686 -1.368 13.855 1.00 95.50 93 LEU A C 1
ATOM 722 O O . LEU A 1 93 ? -13.471 -1.015 15.010 1.00 95.50 93 LEU A O 1
ATOM 726 N N . GLN A 1 94 ? -14.723 -2.140 13.524 1.00 94.44 94 GLN A N 1
ATOM 727 C CA . GLN A 1 94 ? -15.731 -2.590 14.494 1.00 94.44 94 GLN A CA 1
ATOM 728 C C . GLN A 1 94 ? -15.180 -3.572 15.531 1.00 94.44 94 GLN A C 1
ATOM 730 O O . GLN A 1 94 ? -15.533 -3.480 16.704 1.00 94.44 94 GLN A O 1
ATOM 735 N N . ASP A 1 95 ? -14.250 -4.447 15.141 1.00 86.44 95 ASP A N 1
ATOM 736 C CA . ASP A 1 95 ? -13.608 -5.403 16.058 1.00 86.44 95 ASP A CA 1
ATOM 737 C C . ASP A 1 95 ? -12.821 -4.712 17.197 1.00 86.44 95 ASP A C 1
ATOM 739 O O . ASP A 1 95 ? -12.365 -5.365 18.133 1.00 86.44 95 ASP A O 1
ATOM 743 N N . SER A 1 96 ? -12.637 -3.388 17.123 1.00 64.75 96 SER A N 1
ATOM 744 C CA . SER A 1 96 ? -11.984 -2.566 18.147 1.00 64.75 96 SER A CA 1
ATOM 745 C C . SER A 1 96 ? -12.897 -2.101 19.279 1.00 64.75 96 SER A C 1
ATOM 747 O O . SER A 1 96 ? -12.371 -1.704 20.312 1.00 64.75 96 SER A O 1
ATOM 749 N N . GLU A 1 97 ? -14.217 -2.067 19.079 1.00 58.19 97 GLU A N 1
ATOM 750 C CA . GLU A 1 97 ? -15.156 -1.415 20.011 1.00 58.19 97 GLU A CA 1
ATOM 751 C C . GLU A 1 97 ? -15.645 -2.338 21.140 1.00 58.19 97 GLU A C 1
ATOM 753 O O . GLU A 1 97 ? -16.469 -1.941 21.960 1.00 58.19 97 GLU A O 1
ATOM 758 N N . VAL A 1 98 ? -15.134 -3.570 21.211 1.00 49.44 98 VAL A N 1
ATOM 759 C CA . VAL A 1 98 ? -15.521 -4.566 22.221 1.00 49.44 98 VAL A CA 1
ATOM 760 C C . VAL A 1 98 ? -14.390 -4.781 23.228 1.00 49.44 98 VAL A C 1
ATOM 762 O O . VAL A 1 98 ? -13.983 -5.918 23.392 1.00 49.44 98 VAL A O 1
ATOM 765 N N . HIS A 1 99 ? -13.821 -3.742 23.848 1.00 38.53 99 HIS A N 1
ATOM 766 C CA . HIS A 1 99 ? -12.940 -3.866 25.029 1.00 38.53 99 HIS A CA 1
ATOM 767 C C . HIS A 1 99 ? -13.107 -2.656 25.954 1.00 38.53 99 HIS A C 1
ATOM 769 O O . HIS A 1 99 ? -12.875 -1.522 25.482 1.00 38.53 99 HIS A O 1
#

Foldseek 3Di:
DEELQQLQAAPCCVVVVDPVNQCRHGPHPNSVVSQPDADPPDADEFEFELQEPRHPPSCSRDHPRHHYHYHNHDYRVRCVVDPVNVVVVVVVVVVPPPD

Secondary structure (DSSP, 8-state):
-EES--TT--GGGGGS--HHHHHTSTT-HHHHHHTTSPPTT---EEEEETT-SSSSSGGGG--SSSEEEEETT--TTHHHH-HHHHHHHHHHHHTTS--

pLDDT: mean 93.25, std 9.0, range [38.53, 97.94]

Radius of gyration: 14.07 Å; chains: 1; bounding box: 34×22×39 Å